Protein AF-A0A2D5GQL0-F1 (afdb_monomer)

Secondary structure (DSSP, 8-state):
--HHHHHHHHHHHHHHHHHHHHHHHHTT---SHHHHHHHHHHHHHHHHHHHHHHHHHHHHHHHHHTT-

Mean predicted aligned error: 4.34 Å

Sequence (68 aa):
MDWLETTEFLLKQYRKRKQELSDMLASGGAKDYPQYQRIVGEITGLEFAEQEILDLHKRMRVEHEDGE

Nearest PDB structures (foldseek):
  6paj-assembly1_B  TM=8.474E-01  e=1.220E+00  Staphylococcus aureus
  4abm-assembly3_D  TM=9.064E-01  e=4.611E+00  Homo sapiens
  8yy1-assembly1_O  TM=6.435E-01  e=7.344E+00  Thermus thermophilus HB8
  9jz0-assembly1_1  TM=5.991E-01  e=9.581E+00  Escherichia phage T7

Solvent-accessible surface area (backbone atoms only — not comparable to full-atom values): 3837 Å² total; per-residue (Å²): 132,56,72,65,60,54,51,53,52,49,47,53,51,41,55,50,50,41,48,55,52,49,52,36,54,76,72,58,68,51,89,46,68,73,53,40,52,51,54,52,50,50,42,53,52,42,50,52,55,44,50,55,51,55,50,49,53,53,54,5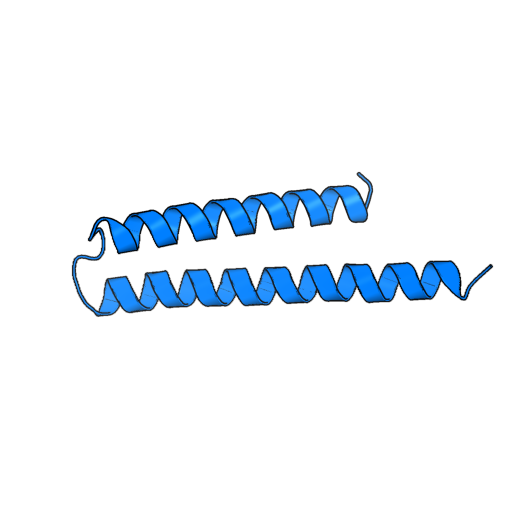5,50,51,58,60,64,76,70,111

Foldseek 3Di:
DDPVVVLVVLLVVLVVLLVVLVVCVVVVVQPDPVSVVVSVVSNVVSVVSNVVSVVVVVVVVVVVVVVD

pLDDT: mean 92.72, std 11.79, range [45.53, 98.75]

Radius of gyration: 16.08 Å; Cα contacts (8 Å, |Δi|>4): 23; chains: 1; bounding box: 38×17×42 Å

Structure (mmCIF, N/CA/C/O backbone):
data_AF-A0A2D5GQL0-F1
#
_entry.id   AF-A0A2D5GQL0-F1
#
loop_
_atom_site.group_PDB
_atom_site.id
_atom_site.type_symbol
_atom_site.label_atom_id
_atom_site.label_alt_id
_atom_site.label_comp_id
_atom_site.label_asym_id
_atom_site.label_entity_id
_atom_site.label_seq_id
_atom_site.pdbx_PDB_ins_code
_atom_site.Cartn_x
_atom_site.Cartn_y
_atom_site.Cartn_z
_atom_site.occupancy
_atom_site.B_iso_or_equiv
_atom_site.auth_seq_id
_atom_site.auth_comp_id
_atom_site.auth_asym_id
_atom_site.auth_atom_id
_atom_site.pdbx_PDB_model_num
ATOM 1 N N . MET A 1 1 ? 1.937 8.800 -24.034 1.00 61.22 1 MET A N 1
ATOM 2 C CA . MET A 1 1 ? 2.320 8.670 -22.619 1.00 61.22 1 MET A CA 1
ATOM 3 C C . MET A 1 1 ? 3.163 7.419 -22.544 1.00 61.22 1 MET A C 1
ATOM 5 O O . MET A 1 1 ? 2.737 6.408 -23.096 1.00 61.22 1 MET A O 1
ATOM 9 N N . ASP A 1 2 ? 4.373 7.527 -22.012 1.00 90.44 2 ASP A N 1
ATOM 10 C CA . ASP A 1 2 ? 5.265 6.377 -21.848 1.00 90.44 2 ASP A CA 1
ATOM 11 C C . ASP A 1 2 ? 4.623 5.378 -20.863 1.00 90.44 2 ASP A C 1
ATOM 13 O O . ASP A 1 2 ? 3.908 5.781 -19.936 1.00 90.44 2 ASP A O 1
ATOM 17 N N . TRP A 1 3 ? 4.808 4.074 -21.073 1.00 89.38 3 TRP A N 1
ATOM 18 C CA . TRP A 1 3 ? 4.272 3.054 -20.167 1.00 89.38 3 TRP A CA 1
ATOM 19 C C . TRP A 1 3 ? 4.877 3.213 -18.768 1.00 89.38 3 TRP A C 1
ATOM 21 O O . TRP A 1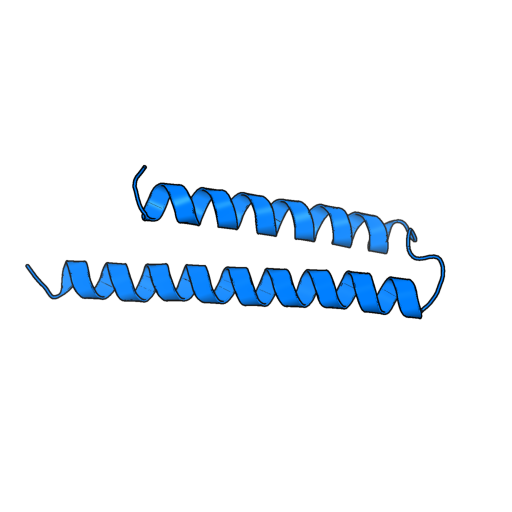 3 ? 4.182 3.015 -17.766 1.00 89.38 3 TRP A O 1
ATOM 31 N N . LEU A 1 4 ? 6.137 3.654 -18.701 1.00 92.00 4 LEU A N 1
ATOM 32 C CA . LEU A 1 4 ? 6.824 3.956 -17.454 1.00 92.00 4 LEU A CA 1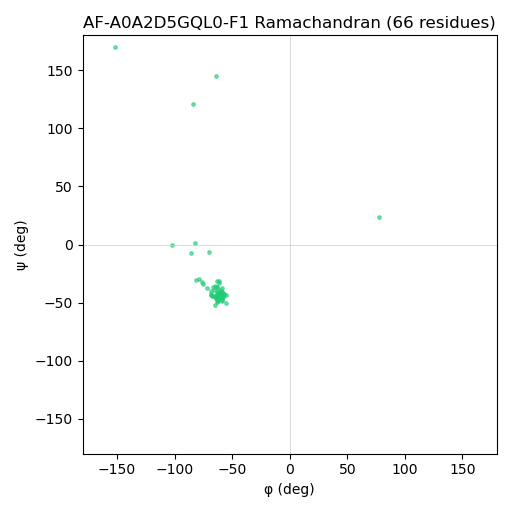
ATOM 33 C C . LEU A 1 4 ? 6.162 5.142 -16.739 1.00 92.00 4 LEU A C 1
ATOM 35 O O . LEU A 1 4 ? 5.726 5.008 -15.601 1.00 92.00 4 LEU A O 1
ATOM 39 N N . GLU A 1 5 ? 5.964 6.261 -17.439 1.00 93.81 5 GLU A N 1
ATOM 40 C CA . GLU A 1 5 ? 5.272 7.446 -16.906 1.00 93.81 5 GLU A CA 1
ATOM 41 C C . GLU A 1 5 ? 3.851 7.108 -16.408 1.00 93.81 5 GLU A C 1
ATOM 43 O O . GLU A 1 5 ? 3.427 7.527 -15.328 1.00 93.81 5 GLU A O 1
ATOM 48 N N . THR A 1 6 ? 3.120 6.292 -17.173 1.00 95.62 6 THR A N 1
ATOM 49 C CA . THR A 1 6 ? 1.750 5.8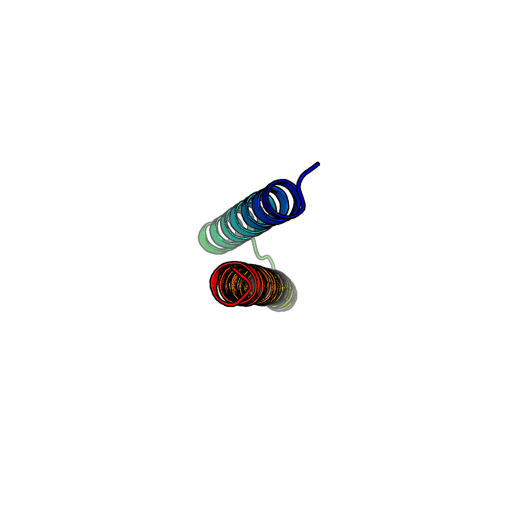71 -16.838 1.00 95.62 6 THR A CA 1
ATOM 50 C C . THR A 1 6 ? 1.713 5.052 -15.545 1.00 95.62 6 THR A C 1
ATOM 52 O O . THR A 1 6 ? 0.864 5.263 -14.676 1.00 95.62 6 THR A O 1
ATOM 55 N N . THR A 1 7 ? 2.639 4.107 -15.400 1.00 96.25 7 THR A N 1
ATOM 56 C CA . THR A 1 7 ? 2.704 3.215 -14.236 1.00 96.25 7 THR A CA 1
ATOM 57 C C . THR A 1 7 ? 3.258 3.921 -12.996 1.00 96.25 7 THR A C 1
ATOM 59 O O . THR A 1 7 ? 2.759 3.692 -11.894 1.00 96.25 7 THR A O 1
ATOM 62 N N . GLU A 1 8 ? 4.192 4.861 -13.149 1.00 96.19 8 GLU A N 1
ATOM 63 C CA . GLU A 1 8 ? 4.652 5.740 -12.065 1.00 96.19 8 GLU A CA 1
ATOM 64 C C . GLU A 1 8 ? 3.534 6.645 -11.531 1.00 96.19 8 GLU A C 1
ATOM 66 O O . GLU A 1 8 ? 3.397 6.828 -10.314 1.00 96.19 8 GLU A O 1
ATOM 71 N N . PHE A 1 9 ? 2.682 7.172 -12.417 1.00 97.25 9 PHE A N 1
ATOM 72 C CA . PHE A 1 9 ? 1.500 7.924 -12.006 1.00 97.25 9 PHE A CA 1
ATOM 73 C C . PHE A 1 9 ? 0.553 7.069 -11.149 1.00 97.25 9 PHE A C 1
ATOM 75 O O . PHE A 1 9 ? 0.089 7.531 -10.102 1.00 97.25 9 PHE A O 1
ATOM 82 N N . LEU A 1 10 ? 0.304 5.813 -11.541 1.00 97.50 10 LEU A N 1
ATOM 83 C CA . LEU A 1 10 ? -0.519 4.881 -10.760 1.00 97.50 10 LEU A CA 1
ATOM 84 C C . LEU A 1 10 ? 0.100 4.567 -9.393 1.00 97.50 10 LEU A C 1
ATOM 86 O O . LEU A 1 10 ? -0.599 4.659 -8.382 1.00 97.50 10 LEU A O 1
ATOM 90 N N . LEU A 1 11 ? 1.409 4.298 -9.329 1.00 98.31 11 LEU A N 1
ATOM 91 C CA . LEU A 1 11 ? 2.123 4.086 -8.063 1.00 98.31 11 LEU A CA 1
ATOM 92 C C . LEU A 1 11 ? 1.942 5.268 -7.106 1.00 98.31 11 LEU A C 1
ATOM 94 O O . LEU A 1 11 ? 1.663 5.082 -5.919 1.00 98.31 11 LEU A O 1
ATOM 98 N N . LYS A 1 12 ? 2.047 6.500 -7.616 1.00 98.44 12 LYS A N 1
ATOM 99 C CA . LYS A 1 12 ? 1.834 7.709 -6.812 1.00 98.44 12 LYS A CA 1
ATOM 100 C C . LYS A 1 12 ? 0.412 7.776 -6.249 1.00 98.44 12 LYS A C 1
ATOM 102 O O . LYS A 1 12 ? 0.243 8.136 -5.084 1.00 98.44 12 LYS A O 1
ATOM 107 N N . GLN A 1 13 ? -0.596 7.417 -7.044 1.00 98.44 13 GLN A N 1
ATOM 108 C CA . GLN A 1 13 ? -1.991 7.395 -6.596 1.00 98.44 13 GLN A CA 1
ATOM 109 C C . GLN A 1 13 ? -2.232 6.325 -5.527 1.00 98.44 13 GLN A C 1
ATOM 111 O O . GLN A 1 13 ? -2.853 6.617 -4.504 1.00 98.44 13 GLN A O 1
ATOM 116 N N . TYR A 1 14 ? -1.701 5.114 -5.712 1.00 98.56 14 TYR A N 1
ATOM 117 C CA . TYR A 1 14 ? -1.860 4.026 -4.744 1.00 98.56 14 TYR A CA 1
ATOM 118 C C . TYR A 1 14 ? -1.200 4.359 -3.409 1.00 98.56 14 TYR A C 1
ATOM 120 O O . TYR A 1 14 ? -1.833 4.229 -2.362 1.00 98.56 14 TYR A O 1
ATOM 128 N N . ARG A 1 15 ? 0.031 4.881 -3.432 1.00 98.62 15 ARG A N 1
ATOM 129 C CA . ARG A 1 15 ? 0.742 5.325 -2.223 1.00 98.62 15 ARG A CA 1
ATOM 130 C C . ARG A 1 15 ? -0.006 6.433 -1.495 1.00 98.62 15 ARG A C 1
ATOM 132 O O . ARG A 1 15 ? -0.183 6.350 -0.283 1.00 98.62 15 ARG A O 1
ATOM 139 N N . LYS A 1 16 ? -0.498 7.435 -2.233 1.00 98.75 16 LYS A N 1
ATOM 140 C CA . LYS A 1 16 ? -1.306 8.515 -1.658 1.00 98.75 16 LYS A CA 1
ATOM 141 C C . LYS A 1 16 ? -2.559 7.962 -0.978 1.00 98.75 16 LYS A C 1
ATOM 143 O O . LYS A 1 16 ? -2.820 8.295 0.173 1.00 98.75 16 LYS A O 1
ATOM 148 N N . ARG A 1 17 ? -3.299 7.079 -1.653 1.00 98.62 17 ARG A N 1
ATOM 149 C CA . ARG A 1 17 ? -4.521 6.483 -1.106 1.00 98.62 17 ARG A CA 1
ATOM 150 C C . ARG A 1 17 ? -4.247 5.628 0.133 1.00 98.62 17 ARG A C 1
ATOM 152 O O . ARG A 1 17 ? -4.969 5.753 1.117 1.00 98.62 17 ARG A O 1
ATOM 159 N N . LYS A 1 18 ? -3.192 4.806 0.127 1.00 98.62 18 LYS A N 1
ATOM 160 C CA . LYS A 1 18 ? -2.773 4.037 1.312 1.00 98.62 18 LYS A CA 1
ATOM 161 C C . LYS A 1 18 ? -2.449 4.944 2.494 1.00 98.62 18 LYS A C 1
ATOM 163 O O . LYS A 1 18 ? -2.848 4.620 3.611 1.00 98.62 18 LYS A O 1
ATOM 168 N N . GLN A 1 19 ? -1.775 6.070 2.253 1.00 98.62 19 GLN A N 1
ATOM 169 C CA . GLN A 1 19 ? -1.476 7.044 3.301 1.00 98.62 19 GLN A CA 1
ATOM 170 C C . GLN A 1 19 ? -2.763 7.638 3.883 1.00 98.62 19 GLN A C 1
ATOM 172 O O . GLN A 1 19 ? -2.956 7.587 5.090 1.00 98.62 19 GLN A O 1
ATOM 177 N N . GLU A 1 20 ? -3.690 8.096 3.036 1.00 98.62 20 GLU A N 1
ATOM 178 C CA . GLU A 1 20 ? -4.982 8.645 3.478 1.00 98.62 20 GLU A CA 1
ATOM 179 C C . GLU A 1 20 ? -5.789 7.645 4.325 1.00 98.62 20 GLU A C 1
ATOM 181 O O . GLU A 1 20 ? -6.368 8.010 5.349 1.00 98.62 20 GLU A O 1
ATOM 186 N N . LEU A 1 21 ? -5.824 6.373 3.916 1.00 98.56 21 LEU A N 1
ATOM 187 C CA . LEU A 1 21 ? -6.506 5.312 4.661 1.00 98.56 21 LEU A CA 1
ATOM 188 C C . LEU A 1 21 ? -5.797 4.991 5.982 1.00 98.56 21 LEU A C 1
ATOM 190 O O . LEU A 1 21 ? -6.458 4.789 6.999 1.00 98.56 21 LEU A O 1
ATOM 194 N N . SER A 1 22 ? -4.464 4.977 5.980 1.00 98.19 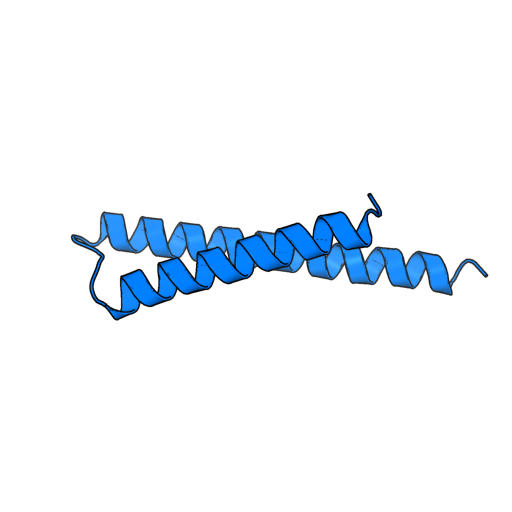22 SER A N 1
ATOM 195 C CA . SER A 1 22 ? -3.657 4.770 7.187 1.00 98.19 22 SER A CA 1
ATOM 196 C C . SER A 1 22 ? -3.874 5.895 8.198 1.00 98.19 22 SER A C 1
ATOM 198 O O . SER A 1 22 ? -4.101 5.622 9.374 1.00 98.19 22 SER A O 1
ATOM 200 N N . ASP A 1 23 ? -3.905 7.146 7.737 1.00 98.44 23 ASP A N 1
ATOM 201 C CA . ASP A 1 23 ? -4.180 8.319 8.569 1.00 98.44 23 ASP A CA 1
ATOM 202 C C . ASP A 1 23 ? -5.618 8.296 9.110 1.00 98.44 23 ASP A C 1
ATOM 204 O O . ASP A 1 23 ? -5.861 8.604 10.282 1.00 98.44 23 ASP A O 1
ATOM 208 N N . MET A 1 24 ? -6.589 7.865 8.293 1.00 97.56 24 MET A N 1
ATOM 209 C CA . MET A 1 24 ? -7.970 7.650 8.738 1.00 97.56 24 MET A CA 1
ATOM 210 C C . MET A 1 24 ? -8.043 6.598 9.852 1.00 97.56 24 MET A C 1
ATOM 212 O O . MET A 1 24 ? -8.759 6.798 10.831 1.00 97.56 24 MET A O 1
ATOM 216 N N . LEU A 1 25 ? -7.311 5.488 9.737 1.00 97.69 25 LEU A N 1
ATOM 217 C CA . LEU A 1 25 ? -7.265 4.477 10.795 1.00 97.69 25 LEU A CA 1
ATOM 218 C C . LEU A 1 25 ? -6.564 5.001 12.055 1.00 97.69 25 LEU A C 1
ATOM 220 O O . LEU A 1 25 ? -7.089 4.824 13.153 1.00 97.69 25 LEU A O 1
ATOM 224 N N . ALA A 1 26 ? -5.426 5.682 11.906 1.00 97.50 26 ALA A N 1
ATOM 225 C CA . ALA A 1 26 ? -4.646 6.228 13.017 1.00 97.50 26 ALA A CA 1
ATOM 226 C C . ALA A 1 26 ? -5.408 7.303 13.811 1.00 97.50 26 ALA A C 1
ATOM 228 O O . ALA A 1 26 ? -5.242 7.414 15.024 1.00 97.50 26 ALA A O 1
ATOM 229 N N . SER A 1 27 ? -6.281 8.060 13.143 1.00 97.44 27 SER A N 1
ATOM 230 C CA . SER A 1 27 ? -7.161 9.055 13.770 1.00 97.44 27 SER A CA 1
ATOM 231 C C . SER A 1 27 ? -8.445 8.469 14.373 1.00 97.44 27 SER A C 1
ATOM 233 O O . SER A 1 27 ? -9.257 9.215 14.918 1.00 97.44 27 SER A O 1
ATOM 235 N N . GLY A 1 28 ? -8.647 7.147 14.305 1.00 95.25 28 GLY A N 1
ATOM 236 C CA . GLY A 1 28 ? -9.841 6.485 14.837 1.00 95.25 28 GLY A CA 1
ATOM 237 C C . GLY A 1 28 ? -11.085 6.626 13.950 1.00 95.25 28 GLY A C 1
ATOM 238 O O . GLY A 1 28 ? -12.206 6.514 14.437 1.00 95.25 28 GLY A O 1
ATOM 239 N N . GLY A 1 29 ? -10.920 6.865 12.646 1.00 94.75 29 GLY A N 1
ATOM 240 C CA . GLY A 1 29 ? -12.017 7.085 11.694 1.00 94.75 29 GLY A CA 1
ATOM 241 C C . GLY A 1 29 ? -12.878 5.854 11.368 1.00 94.75 29 GLY A C 1
ATOM 242 O O . GLY A 1 29 ? -13.893 5.982 10.677 1.00 94.75 29 GLY A O 1
ATOM 243 N N . ALA A 1 30 ? -12.509 4.664 11.851 1.00 96.88 30 ALA A N 1
ATOM 244 C CA . ALA A 1 30 ? -13.319 3.454 11.719 1.00 96.88 30 ALA A CA 1
ATOM 245 C C . ALA A 1 30 ? -14.374 3.379 12.838 1.00 96.88 30 ALA A C 1
ATOM 247 O O . ALA A 1 30 ? -14.039 3.345 14.018 1.00 96.88 30 ALA A O 1
ATOM 248 N N . LYS A 1 31 ? -15.656 3.327 12.462 1.00 94.69 31 LYS A N 1
ATOM 249 C CA . LYS A 1 31 ? -16.798 3.323 13.393 1.00 94.69 31 LYS A CA 1
ATOM 250 C C . LYS A 1 31 ? -17.046 1.961 14.034 1.00 94.69 31 LYS A C 1
ATOM 252 O O . LYS A 1 31 ? -17.578 1.888 15.136 1.00 94.69 31 LYS A O 1
ATOM 257 N N . ASP A 1 32 ? -16.707 0.895 13.321 1.00 98.00 32 ASP A N 1
ATOM 258 C CA . ASP A 1 32 ? -16.898 -0.483 13.745 1.00 98.00 32 ASP A CA 1
ATOM 259 C C . ASP A 1 32 ? -15.846 -1.409 13.117 1.00 98.00 32 ASP A C 1
ATOM 261 O O . ASP A 1 32 ? -15.071 -1.026 12.230 1.00 98.00 32 ASP A O 1
ATOM 265 N N . TYR A 1 33 ? -15.808 -2.650 13.602 1.00 97.56 33 TYR A N 1
ATOM 266 C CA . TYR A 1 33 ? -14.879 -3.661 13.108 1.00 97.56 33 TYR A CA 1
ATOM 267 C C . TYR A 1 33 ? -15.082 -3.993 11.613 1.00 97.56 33 TYR A C 1
ATOM 269 O O . TYR A 1 33 ? -14.085 -4.042 10.892 1.00 97.56 33 TYR A O 1
ATOM 277 N N . PRO A 1 34 ? -16.316 -4.126 11.081 1.00 98.25 34 PRO A N 1
ATOM 278 C CA . PRO A 1 34 ? -16.526 -4.298 9.641 1.00 98.25 34 PRO A CA 1
ATOM 279 C C . PRO A 1 34 ? -15.980 -3.154 8.774 1.00 98.25 34 PRO A C 1
ATOM 281 O O . PRO A 1 34 ? -15.476 -3.385 7.674 1.00 98.25 34 PRO A O 1
ATOM 284 N N . GLN A 1 35 ? -16.080 -1.899 9.217 1.00 97.88 35 GLN A N 1
ATOM 285 C CA . GLN A 1 35 ? -15.484 -0.764 8.516 1.00 97.88 35 GLN A CA 1
ATOM 286 C C . GLN A 1 35 ? -13.957 -0.815 8.586 1.00 97.88 35 GLN A C 1
ATOM 288 O O . GLN A 1 35 ? -13.312 -0.622 7.558 1.00 97.88 35 GLN A O 1
ATOM 293 N N . TYR A 1 36 ? -13.387 -1.129 9.752 1.00 98.31 36 TYR A N 1
ATOM 294 C CA . TYR A 1 36 ? -11.947 -1.337 9.901 1.00 98.31 36 TYR A CA 1
ATOM 295 C C . TYR A 1 36 ? -11.430 -2.412 8.933 1.00 98.31 36 TYR A C 1
ATOM 297 O O . TYR A 1 36 ? -10.502 -2.155 8.170 1.00 98.31 36 TYR A O 1
ATOM 305 N N . GLN A 1 37 ? -12.078 -3.583 8.890 1.00 98.44 37 GLN A N 1
ATOM 306 C CA . GLN A 1 37 ? -11.705 -4.681 7.992 1.00 98.44 37 GLN A CA 1
ATOM 307 C C . GLN A 1 37 ? -11.751 -4.271 6.517 1.00 98.44 37 GLN A C 1
ATOM 309 O O . GLN A 1 37 ? -10.853 -4.628 5.759 1.00 98.44 37 GLN A O 1
ATOM 314 N N . ARG A 1 38 ? -12.765 -3.496 6.107 1.00 98.38 38 ARG A N 1
ATOM 315 C CA . ARG A 1 38 ? -12.857 -2.971 4.736 1.00 98.38 38 ARG A CA 1
ATOM 316 C C . ARG A 1 38 ? -11.700 -2.035 4.400 1.00 98.38 38 ARG A C 1
ATOM 318 O O . ARG A 1 38 ? -11.110 -2.184 3.336 1.00 98.38 38 ARG A O 1
ATOM 325 N N . ILE A 1 39 ? -11.362 -1.111 5.301 1.00 98.50 39 ILE A N 1
ATOM 326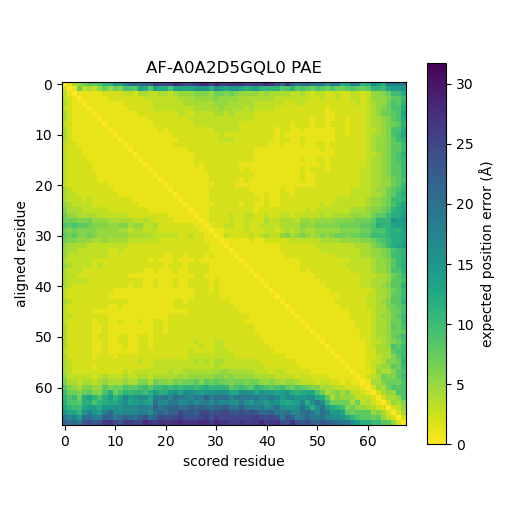 C CA . ILE A 1 39 ? -10.259 -0.164 5.089 1.00 98.50 39 ILE A CA 1
ATOM 327 C C . ILE A 1 39 ? -8.920 -0.905 5.002 1.00 98.50 39 ILE A C 1
ATOM 329 O O . ILE A 1 39 ? -8.144 -0.662 4.082 1.00 98.50 39 ILE A O 1
ATOM 333 N N . VAL A 1 40 ? -8.663 -1.843 5.917 1.00 98.44 40 VAL A N 1
ATOM 334 C CA . VAL A 1 40 ? -7.445 -2.666 5.881 1.00 98.44 40 VAL A CA 1
ATOM 335 C C . VAL A 1 40 ? -7.388 -3.501 4.601 1.00 98.44 40 VAL A C 1
ATOM 337 O O . VAL A 1 40 ? -6.343 -3.543 3.961 1.00 98.44 40 VAL A O 1
ATOM 340 N N . GLY A 1 41 ? -8.506 -4.097 4.178 1.00 98.62 41 GLY A N 1
ATOM 341 C CA . GLY A 1 41 ? -8.585 -4.834 2.916 1.00 98.62 41 GLY A CA 1
ATOM 342 C C . GLY A 1 41 ? -8.277 -3.966 1.691 1.00 98.62 41 GLY A C 1
ATOM 343 O O . GLY A 1 41 ? -7.568 -4.414 0.792 1.00 98.62 41 GLY A O 1
ATOM 344 N N . GLU A 1 42 ? -8.742 -2.712 1.669 1.00 98.56 42 GLU A N 1
ATOM 345 C CA . GLU A 1 42 ? -8.402 -1.747 0.614 1.00 98.56 42 GLU A CA 1
ATOM 346 C C . GLU A 1 42 ? -6.898 -1.432 0.610 1.00 98.56 42 GLU A C 1
ATOM 348 O O . GLU A 1 42 ? -6.270 -1.482 -0.447 1.00 98.56 42 GLU A O 1
ATOM 353 N N . ILE A 1 43 ? -6.292 -1.196 1.782 1.00 98.75 43 ILE A N 1
A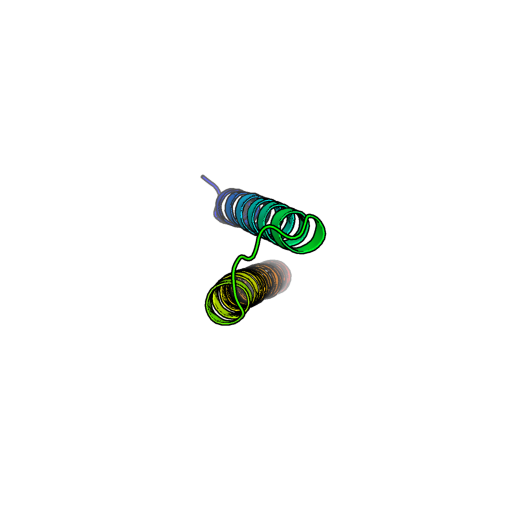TOM 354 C CA . ILE A 1 43 ? -4.838 -0.996 1.908 1.00 98.75 43 ILE A CA 1
ATOM 355 C C . ILE A 1 43 ? -4.076 -2.218 1.377 1.00 98.75 43 ILE A C 1
ATOM 357 O O . ILE A 1 43 ? -3.141 -2.055 0.595 1.00 98.75 43 ILE A O 1
ATOM 361 N N . THR A 1 44 ? -4.484 -3.437 1.748 1.00 98.69 44 THR A N 1
ATOM 362 C CA . THR A 1 44 ? -3.856 -4.679 1.270 1.00 98.69 44 THR A CA 1
ATOM 363 C C . THR A 1 44 ? -3.967 -4.834 -0.246 1.00 98.69 44 THR A C 1
ATOM 365 O O . THR A 1 44 ? -2.988 -5.199 -0.893 1.00 98.69 44 THR A O 1
ATOM 368 N N . GLY A 1 45 ? -5.125 -4.525 -0.834 1.00 98.75 45 GLY A N 1
ATOM 369 C CA . GLY A 1 45 ? -5.305 -4.564 -2.287 1.00 98.75 45 GLY A C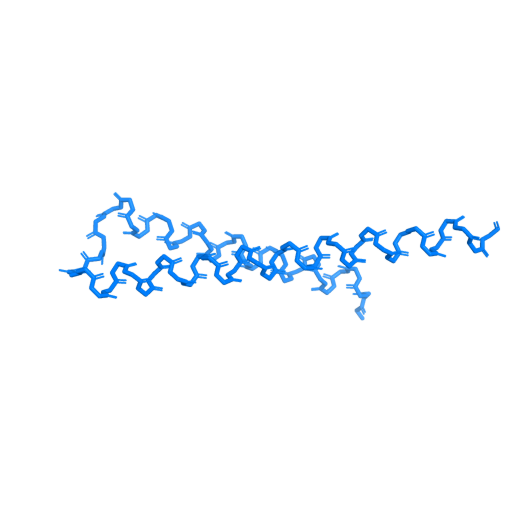A 1
ATOM 370 C C . GLY A 1 45 ? -4.415 -3.557 -3.022 1.00 98.75 45 GLY A C 1
ATOM 371 O O . GLY A 1 45 ? -3.809 -3.897 -4.036 1.00 98.75 45 GLY A O 1
ATOM 372 N N . LEU A 1 46 ? -4.286 -2.338 -2.487 1.00 98.69 46 LEU A N 1
ATOM 373 C CA . LEU A 1 46 ? -3.395 -1.309 -3.034 1.00 98.69 46 LEU A CA 1
ATOM 374 C C . LEU A 1 46 ? -1.915 -1.690 -2.900 1.00 98.69 46 LEU A C 1
ATOM 376 O O . LEU A 1 46 ? -1.129 -1.389 -3.793 1.00 98.69 46 LEU A O 1
ATOM 380 N N . GLU A 1 47 ? -1.531 -2.343 -1.802 1.00 98.56 47 GLU A N 1
ATOM 381 C CA . GLU A 1 47 ? -0.176 -2.869 -1.610 1.00 98.56 47 GLU A CA 1
ATOM 382 C C . GLU A 1 47 ? 0.143 -3.945 -2.649 1.00 98.56 47 GLU A C 1
ATOM 384 O O . GLU A 1 47 ? 1.167 -3.863 -3.319 1.00 98.56 47 GLU A O 1
ATOM 389 N N . PHE A 1 48 ? -0.766 -4.903 -2.843 1.00 98.69 48 PHE A N 1
ATOM 390 C CA . PHE A 1 48 ? -0.613 -5.944 -3.857 1.00 98.69 48 PHE A CA 1
ATOM 391 C C . PHE A 1 48 ? -0.470 -5.352 -5.268 1.00 98.69 48 PHE A C 1
ATOM 393 O O . PHE A 1 48 ? 0.459 -5.698 -5.992 1.00 98.69 48 PHE A O 1
ATOM 400 N N . ALA A 1 49 ? -1.336 -4.403 -5.639 1.00 98.38 49 ALA A N 1
ATOM 401 C CA . ALA A 1 49 ? -1.268 -3.740 -6.941 1.00 98.38 49 ALA A CA 1
ATOM 402 C C . ALA A 1 49 ? 0.036 -2.944 -7.142 1.00 98.38 49 ALA A C 1
ATOM 404 O O . ALA A 1 49 ? 0.577 -2.920 -8.246 1.00 98.38 49 ALA A O 1
ATOM 405 N N . GLU A 1 50 ? 0.559 -2.303 -6.091 1.00 98.31 50 GLU A N 1
ATOM 406 C CA . GLU A 1 50 ? 1.872 -1.653 -6.140 1.00 98.31 50 GLU A CA 1
ATOM 407 C C . GLU A 1 50 ? 2.994 -2.663 -6.413 1.00 98.31 50 GLU A C 1
ATOM 409 O O . GLU A 1 50 ? 3.826 -2.403 -7.283 1.00 98.31 50 GLU A O 1
ATOM 414 N N . GLN A 1 51 ? 3.005 -3.813 -5.731 1.00 98.31 51 GLN A N 1
ATOM 415 C CA . GLN A 1 51 ? 4.031 -4.840 -5.948 1.00 98.31 51 GLN A CA 1
ATOM 416 C C . GLN A 1 51 ? 4.013 -5.383 -7.381 1.00 98.31 51 GLN A C 1
ATOM 418 O O . GLN A 1 51 ? 5.069 -5.469 -8.004 1.00 98.31 51 GLN A O 1
ATOM 423 N N . GLU A 1 52 ? 2.834 -5.649 -7.948 1.00 98.31 52 GLU A N 1
ATOM 424 C CA . GLU A 1 52 ? 2.710 -6.110 -9.339 1.00 98.31 52 GLU A CA 1
ATOM 425 C C . GLU A 1 52 ? 3.294 -5.101 -10.344 1.00 98.31 52 GLU A C 1
ATOM 427 O O . GLU A 1 52 ? 3.978 -5.488 -11.293 1.00 98.31 52 GLU A O 1
ATOM 432 N N . ILE A 1 53 ? 3.092 -3.793 -10.128 1.00 97.25 53 ILE A N 1
ATOM 433 C CA . ILE A 1 53 ? 3.684 -2.754 -10.987 1.00 97.25 53 ILE A CA 1
ATOM 434 C C . ILE A 1 53 ? 5.207 -2.695 -10.816 1.00 97.25 53 ILE A C 1
ATOM 436 O O . ILE A 1 53 ? 5.932 -2.574 -11.805 1.00 97.25 53 ILE A O 1
ATOM 440 N N . LEU A 1 54 ? 5.711 -2.787 -9.583 1.00 96.75 54 LEU A N 1
ATOM 441 C CA . LEU A 1 54 ? 7.153 -2.796 -9.325 1.00 96.75 54 LEU A CA 1
ATOM 442 C C . LEU A 1 54 ? 7.831 -4.023 -9.948 1.00 96.75 54 LEU A C 1
ATOM 444 O O . LEU A 1 54 ? 8.943 -3.919 -10.464 1.00 96.75 54 LEU A O 1
ATOM 448 N N . ASP A 1 55 ? 7.168 -5.174 -9.939 1.00 97.00 55 ASP A N 1
ATOM 449 C CA . ASP A 1 55 ? 7.670 -6.381 -10.587 1.00 97.00 55 ASP A CA 1
ATOM 450 C C . ASP A 1 55 ? 7.599 -6.287 -12.114 1.00 97.00 55 ASP A C 1
ATOM 452 O O . ASP A 1 55 ? 8.545 -6.698 -12.790 1.00 97.00 55 ASP A O 1
ATOM 456 N N . LEU A 1 56 ? 6.550 -5.669 -12.666 1.00 95.00 56 LEU A N 1
ATOM 457 C CA . LEU A 1 56 ? 6.479 -5.333 -14.089 1.00 95.00 56 LEU A CA 1
ATOM 458 C C . LEU A 1 56 ? 7.653 -4.436 -14.509 1.00 95.00 56 LEU A C 1
ATOM 460 O O . LEU A 1 56 ? 8.301 -4.714 -15.516 1.00 95.00 56 LEU A O 1
ATOM 464 N N . HIS A 1 57 ? 7.971 -3.402 -13.722 1.00 94.81 57 HIS A N 1
ATOM 465 C CA . HIS A 1 57 ? 9.117 -2.519 -13.976 1.00 94.81 57 HIS A CA 1
ATOM 466 C C . HIS A 1 57 ? 10.436 -3.287 -14.026 1.00 94.81 57 HIS A C 1
ATOM 468 O O . HIS A 1 57 ? 11.241 -3.045 -14.922 1.00 94.81 57 HIS A O 1
ATOM 474 N N . LYS A 1 58 ? 10.660 -4.213 -13.084 1.00 93.38 58 LYS A N 1
ATOM 475 C CA . LYS A 1 58 ? 11.875 -5.043 -13.059 1.00 93.38 58 LYS A CA 1
ATOM 476 C C . LYS A 1 58 ? 11.980 -5.911 -14.312 1.00 93.38 58 LYS A C 1
ATOM 478 O O . LYS A 1 58 ? 13.031 -5.921 -14.937 1.00 93.38 58 LYS A O 1
ATOM 483 N N . ARG A 1 59 ? 10.901 -6.609 -14.689 1.00 91.94 59 ARG A N 1
ATOM 484 C CA . ARG A 1 59 ? 10.890 -7.512 -15.856 1.00 91.94 59 ARG A CA 1
ATOM 485 C C . ARG A 1 59 ? 11.160 -6.764 -17.155 1.00 91.94 59 ARG A C 1
ATOM 487 O O . ARG A 1 59 ? 12.041 -7.157 -17.905 1.00 91.94 59 ARG A O 1
ATOM 494 N N . MET A 1 60 ? 10.467 -5.646 -17.361 1.00 88.69 60 MET A N 1
ATOM 495 C CA . MET A 1 60 ? 10.634 -4.834 -18.565 1.00 88.69 60 MET A CA 1
ATOM 496 C C . MET A 1 60 ? 12.033 -4.211 -18.657 1.00 88.69 60 MET A C 1
ATOM 498 O O . MET A 1 60 ? 12.584 -4.117 -19.746 1.00 88.69 60 MET A O 1
ATOM 502 N N . ARG A 1 61 ? 12.646 -3.8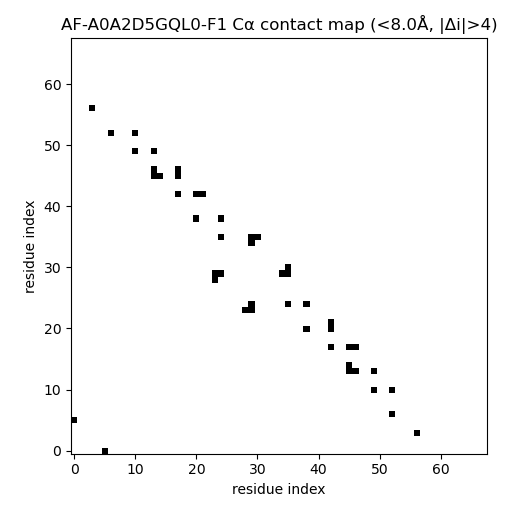09 -17.532 1.00 83.44 61 ARG A N 1
ATOM 503 C CA . ARG A 1 61 ? 14.038 -3.321 -17.532 1.00 83.44 61 ARG A CA 1
ATOM 504 C C . ARG A 1 61 ? 15.038 -4.410 -17.921 1.00 83.44 61 ARG A C 1
ATOM 506 O O . ARG A 1 61 ? 15.903 -4.139 -18.740 1.00 83.44 61 ARG A O 1
ATOM 513 N N . VAL A 1 62 ? 14.889 -5.621 -17.380 1.00 77.25 62 VAL A N 1
ATOM 514 C CA . VAL A 1 62 ? 15.759 -6.763 -17.716 1.00 77.25 62 VAL A CA 1
ATOM 515 C C . VAL A 1 62 ? 15.656 -7.115 -19.204 1.00 77.25 62 VAL A C 1
ATOM 517 O O . VAL A 1 62 ? 16.675 -7.248 -19.869 1.00 77.25 62 VAL A O 1
ATOM 520 N N . GLU A 1 63 ? 14.443 -7.170 -19.764 1.00 70.56 63 GLU A N 1
ATOM 521 C CA . GLU A 1 63 ? 14.238 -7.435 -21.200 1.00 70.56 63 GLU A CA 1
ATOM 522 C C . GLU A 1 63 ? 14.877 -6.376 -22.114 1.00 70.56 63 GLU A C 1
ATOM 524 O O . GLU A 1 63 ? 15.307 -6.697 -23.220 1.00 70.56 63 GLU A O 1
ATOM 529 N N . HIS A 1 64 ? 14.955 -5.121 -21.660 1.00 65.00 64 HIS A N 1
ATOM 530 C CA . HIS A 1 64 ? 15.633 -4.054 -22.394 1.00 65.00 64 HIS A CA 1
ATOM 531 C C . HIS A 1 64 ? 17.167 -4.134 -22.309 1.00 65.00 64 HIS A C 1
ATOM 533 O O . HIS A 1 64 ? 17.826 -3.754 -23.269 1.00 65.00 64 HIS A O 1
ATOM 539 N N . GLU A 1 65 ? 17.733 -4.614 -21.199 1.00 61.41 65 GLU A N 1
ATOM 540 C CA . GLU A 1 65 ? 19.189 -4.722 -20.997 1.00 61.41 65 GLU A CA 1
ATOM 541 C C . GLU A 1 65 ? 19.793 -5.979 -21.653 1.00 61.41 65 GLU A C 1
ATOM 543 O O . GLU A 1 65 ? 20.934 -5.937 -22.103 1.00 61.41 65 GLU A O 1
ATOM 548 N N . ASP A 1 66 ? 19.029 -7.072 -21.761 1.00 61.81 66 ASP A N 1
ATOM 549 C CA . ASP A 1 66 ? 19.472 -8.334 -22.384 1.00 61.81 66 ASP A CA 1
ATOM 550 C C . ASP A 1 66 ? 19.286 -8.365 -23.922 1.00 61.81 66 ASP A C 1
ATOM 552 O O . ASP A 1 66 ? 19.686 -9.326 -24.585 1.00 61.81 66 ASP A O 1
ATOM 556 N N . GLY A 1 67 ? 18.632 -7.344 -24.491 1.00 56.84 67 GLY A N 1
ATOM 557 C CA . GLY A 1 67 ? 18.269 -7.245 -25.910 1.00 56.84 67 GLY A CA 1
ATOM 558 C C . GLY A 1 67 ? 19.154 -6.334 -26.775 1.00 56.84 67 GLY A C 1
ATOM 559 O O . GLY A 1 67 ? 18.875 -6.221 -27.972 1.00 56.84 67 GLY A O 1
ATOM 560 N N . GLU A 1 68 ? 20.181 -5.698 -26.198 1.00 45.53 68 GLU A N 1
ATOM 561 C CA . GLU A 1 68 ? 21.219 -4.910 -26.898 1.00 45.53 68 GLU A CA 1
ATOM 562 C C . GLU A 1 68 ? 22.565 -5.647 -26.995 1.00 45.53 68 GLU A C 1
ATOM 564 O O . GLU A 1 68 ? 22.997 -6.276 -26.002 1.00 45.53 68 GLU A O 1
#